Protein AF-A3ZRW5-F1 (afdb_monomer)

Sequence (121 aa):
MTNTRPIRSYLRDGLIIILLGLLIAYLGSFLYLSRVGMQKAEEFDMDSYYFTEPAWTQERQQMGETLCMLYWPLIEIDARYVSGMRPGIVHPVRLINDTQFTPPGNYPRLERSAFPSNSRD

Secondary structure (DSSP, 8-state):
------HHHHHHHHHHHHHHHHHHHHHHHHHHHHHHHHHHHHHTT-SSB-SS---S-HHHHHHHHHHHHHTHHHHHHHHHHT----BPP---------TT---SS-------PPP------

Solvent-accessible surface area (backbone atoms only — not comparable to full-atom values): 7627 Å² total; per-residue (Å²): 135,86,84,76,73,58,72,69,53,57,54,51,54,51,49,51,52,52,53,50,51,51,50,52,50,55,53,49,51,51,56,52,35,49,52,58,16,42,54,51,13,61,75,69,76,44,91,40,24,39,73,47,80,91,53,92,46,70,68,54,34,54,49,39,53,48,50,51,63,75,40,40,73,59,48,56,49,36,28,74,75,71,72,66,48,52,73,55,82,70,71,78,78,74,78,76,76,65,90,80,72,88,72,91,84,74,78,87,74,85,74,77,78,77,76,83,78,84,80,80,129

pLDDT: mean 77.11, std 19.48, range [42.12, 98.0]

Foldseek 3Di:
DPPDDPPVVVVVVVVVVVVVVVVCVLVVLCVVLLVVQVVVCVVVVHQAGFSDPLDQDPVVLVVRVVVCVSCVVVQVVCCVPNDVHHHDRSDNPPPPPPVPDDDPDDDDDPDDDDDPDPDDD

Organism: NCBI:txid314230

Structure (mmCIF, N/CA/C/O backbone):
data_AF-A3ZRW5-F1
#
_entry.id   AF-A3ZRW5-F1
#
loop_
_atom_site.group_PDB
_atom_site.id
_atom_site.type_symbol
_atom_site.label_atom_id
_atom_site.label_alt_id
_atom_site.label_comp_id
_atom_site.label_asym_id
_atom_site.label_entity_id
_atom_site.label_seq_id
_atom_site.pdbx_PDB_ins_code
_atom_site.Cartn_x
_atom_site.Cartn_y
_atom_site.Cartn_z
_atom_site.occupancy
_atom_site.B_iso_or_equiv
_atom_site.auth_seq_id
_atom_site.auth_comp_id
_atom_site.auth_asym_id
_atom_site.auth_atom_id
_atom_site.pdbx_PDB_model_num
ATOM 1 N N . MET A 1 1 ? -30.864 8.005 39.306 1.00 49.91 1 MET A N 1
ATOM 2 C CA . MET A 1 1 ? -30.303 6.690 38.924 1.00 49.91 1 MET A CA 1
ATOM 3 C C . MET A 1 1 ? -29.021 6.928 38.141 1.00 49.91 1 MET A C 1
ATOM 5 O O . MET A 1 1 ? -29.085 7.301 36.978 1.00 49.91 1 MET A O 1
ATOM 9 N N . THR A 1 2 ? -27.862 6.822 38.789 1.00 62.91 2 THR A N 1
ATOM 10 C CA . THR A 1 2 ? -26.551 6.979 38.144 1.00 62.91 2 THR A CA 1
ATOM 11 C C . THR A 1 2 ? -26.179 5.665 37.467 1.00 62.91 2 THR A C 1
ATOM 13 O O . THR A 1 2 ? -25.823 4.690 38.118 1.00 62.91 2 THR A O 1
ATOM 16 N N . ASN A 1 3 ? -26.334 5.625 36.146 1.00 63.72 3 ASN A N 1
ATOM 17 C CA . ASN A 1 3 ? -26.039 4.458 35.322 1.00 63.72 3 ASN A CA 1
ATOM 18 C C . ASN A 1 3 ? -24.527 4.425 35.037 1.00 63.72 3 ASN A C 1
ATOM 20 O O . ASN A 1 3 ? -24.062 4.846 33.979 1.00 63.72 3 ASN A O 1
ATOM 24 N N . THR A 1 4 ? -23.736 4.033 36.034 1.00 71.38 4 THR A N 1
ATOM 25 C CA . THR A 1 4 ? -22.286 3.879 35.896 1.00 71.38 4 THR A CA 1
ATOM 26 C C . THR A 1 4 ? -21.999 2.601 35.118 1.00 71.38 4 THR A C 1
ATOM 28 O O . THR A 1 4 ? -22.098 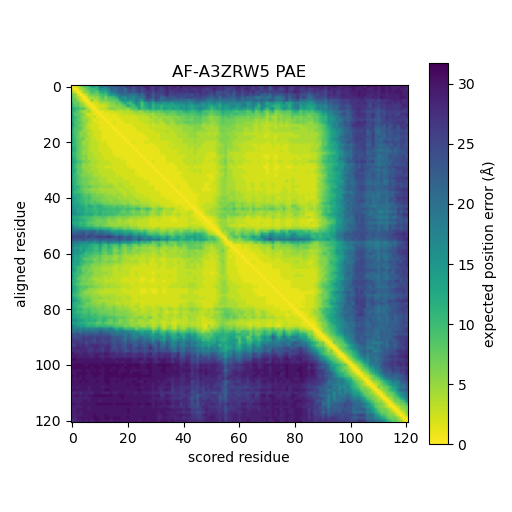1.490 35.640 1.00 71.38 4 THR A O 1
ATOM 31 N N . ARG A 1 5 ? -21.651 2.746 33.833 1.00 72.06 5 ARG A N 1
ATOM 32 C CA . ARG A 1 5 ? -21.157 1.614 33.043 1.00 72.06 5 ARG A CA 1
ATOM 33 C C . ARG A 1 5 ? -19.889 1.054 33.703 1.00 72.06 5 ARG A C 1
ATOM 35 O O . ARG A 1 5 ? -19.068 1.828 34.200 1.00 72.06 5 ARG A O 1
ATOM 42 N N . PRO A 1 6 ? -19.694 -0.273 33.707 1.00 78.69 6 PRO A N 1
ATOM 43 C CA . PRO A 1 6 ? -18.493 -0.867 34.277 1.00 78.69 6 PRO A CA 1
ATOM 44 C C . PRO A 1 6 ? -17.252 -0.394 33.506 1.00 78.69 6 PRO A C 1
ATOM 46 O O . PRO A 1 6 ? -17.281 -0.315 32.279 1.00 78.69 6 PRO A O 1
ATOM 49 N N . ILE A 1 7 ? -16.141 -0.143 34.209 1.00 79.38 7 ILE A N 1
ATOM 50 C CA . ILE A 1 7 ? -14.852 0.318 33.641 1.00 79.38 7 ILE A CA 1
ATOM 51 C C . ILE A 1 7 ? -14.399 -0.549 32.449 1.00 79.38 7 ILE A C 1
ATOM 53 O O . ILE A 1 7 ? -13.883 -0.041 31.456 1.00 79.38 7 ILE A O 1
ATOM 57 N N . ARG A 1 8 ? -14.683 -1.858 32.496 1.00 80.62 8 ARG A N 1
ATOM 58 C CA . ARG A 1 8 ? -14.423 -2.810 31.401 1.00 80.62 8 ARG A CA 1
ATOM 59 C C . ARG A 1 8 ? -15.123 -2.448 30.081 1.00 80.62 8 ARG A C 1
ATOM 61 O O . ARG A 1 8 ? -14.575 -2.738 29.024 1.00 80.62 8 ARG A O 1
ATOM 68 N N . SER A 1 9 ? -16.296 -1.810 30.126 1.00 83.25 9 SER A N 1
ATOM 69 C CA . SER A 1 9 ? -17.006 -1.339 28.927 1.00 83.25 9 SER A CA 1
ATOM 70 C C . SER A 1 9 ? -16.233 -0.222 28.240 1.00 83.25 9 SER A C 1
ATOM 72 O O . SER A 1 9 ? -16.051 -0.280 27.033 1.00 83.25 9 SER A O 1
ATOM 74 N N . TYR A 1 10 ? -15.725 0.752 28.998 1.00 86.94 10 TYR A N 1
ATOM 75 C CA . TYR A 1 10 ? -14.964 1.868 28.432 1.00 86.94 10 TYR A CA 1
ATOM 76 C C . TYR A 1 10 ? -13.650 1.405 27.798 1.00 86.94 10 TYR A C 1
ATOM 78 O O . TYR A 1 10 ? -13.286 1.892 26.733 1.00 86.94 10 TYR A O 1
ATOM 86 N N . LEU A 1 11 ? -12.972 0.422 28.403 1.00 91.31 11 LEU A N 1
ATOM 87 C CA . LEU A 1 11 ? -11.768 -0.181 27.819 1.00 91.31 11 LEU A CA 1
ATOM 88 C C . LEU A 1 11 ? -12.069 -0.912 26.507 1.00 91.31 11 LEU A C 1
ATOM 90 O O . LEU A 1 11 ? -11.338 -0.748 25.534 1.00 91.31 11 LEU A O 1
ATOM 94 N N . ARG A 1 12 ? -13.157 -1.691 26.463 1.00 93.88 12 ARG A N 1
ATOM 95 C CA . ARG A 1 12 ? -13.596 -2.374 25.241 1.00 93.88 12 ARG A CA 1
ATOM 96 C C . ARG A 1 12 ? -13.947 -1.370 24.147 1.00 93.88 12 ARG A C 1
ATOM 98 O O . ARG A 1 12 ? -13.484 -1.517 23.023 1.00 93.88 12 ARG A O 1
ATOM 105 N N . ASP A 1 13 ? -14.749 -0.364 24.477 1.00 94.31 13 ASP A N 1
ATOM 106 C CA . ASP A 1 13 ? -15.215 0.632 23.514 1.00 94.31 13 ASP A CA 1
ATOM 107 C C . ASP A 1 13 ? -14.025 1.468 22.992 1.00 94.31 13 ASP A C 1
ATOM 109 O O . ASP A 1 13 ? -13.910 1.697 21.790 1.00 94.31 13 ASP A O 1
ATOM 113 N N . GLY A 1 14 ? -13.069 1.821 23.861 1.00 95.69 14 GLY A N 1
ATOM 114 C CA . GLY A 1 14 ? -11.814 2.467 23.466 1.00 95.69 14 GLY A CA 1
ATOM 115 C C . GLY A 1 14 ? -10.955 1.602 22.538 1.00 95.69 14 GLY A C 1
ATOM 116 O O . GLY A 1 14 ? -10.472 2.087 21.518 1.00 95.69 14 GLY A O 1
ATOM 117 N N . LEU A 1 15 ? -10.814 0.307 22.837 1.00 96.50 15 LEU A N 1
ATOM 118 C CA . LEU A 1 15 ? -10.083 -0.634 21.985 1.00 96.50 15 LEU A CA 1
ATOM 119 C C . LEU A 1 15 ? -10.740 -0.786 20.605 1.00 96.50 15 LEU A C 1
ATOM 121 O O . LEU A 1 15 ? -10.037 -0.798 19.600 1.00 96.50 15 LEU A O 1
ATOM 125 N N . ILE A 1 16 ? -12.074 -0.839 20.541 1.00 97.12 16 ILE A N 1
ATOM 126 C CA . ILE A 1 16 ? -12.816 -0.873 19.271 1.00 97.12 16 ILE A CA 1
ATOM 127 C C . ILE A 1 16 ? -12.515 0.375 18.437 1.00 97.12 16 ILE A C 1
ATOM 129 O O . ILE A 1 16 ? -12.243 0.252 17.247 1.00 97.12 16 ILE A O 1
ATOM 133 N N . ILE A 1 17 ? -12.524 1.563 19.049 1.00 97.50 17 ILE A N 1
ATOM 134 C CA . ILE A 1 17 ? -12.232 2.820 18.345 1.00 97.50 17 ILE A CA 1
ATOM 135 C C . ILE A 1 17 ? -10.798 2.823 17.804 1.00 97.50 17 ILE A C 1
ATOM 137 O O . ILE A 1 17 ? -10.584 3.197 16.653 1.00 97.50 17 ILE A O 1
ATOM 141 N N . ILE A 1 18 ? -9.824 2.374 18.600 1.00 97.81 18 ILE A N 1
ATOM 142 C CA . ILE A 1 18 ? -8.422 2.289 18.169 1.00 97.81 18 ILE A CA 1
ATOM 143 C C . ILE A 1 18 ? -8.281 1.320 16.992 1.00 97.81 18 ILE A C 1
ATOM 145 O O . ILE A 1 18 ? -7.682 1.673 15.979 1.00 97.81 18 ILE A O 1
ATOM 149 N N . LEU A 1 19 ? -8.862 0.122 17.094 1.00 97.88 19 LEU A N 1
ATOM 150 C CA . LEU A 1 19 ? -8.824 -0.868 16.017 1.00 97.88 19 LEU A CA 1
ATOM 151 C C . LEU A 1 19 ? -9.503 -0.354 14.746 1.00 97.88 19 LEU A C 1
ATOM 153 O O . LEU A 1 19 ? -8.976 -0.548 13.654 1.00 97.88 19 LEU A O 1
ATOM 157 N N . LEU A 1 20 ? -10.635 0.340 14.881 1.00 97.75 20 LEU A N 1
ATOM 158 C CA . LEU A 1 20 ? -11.331 0.950 13.753 1.00 97.75 20 LEU A CA 1
ATOM 159 C C . LEU A 1 20 ? -10.477 2.042 13.095 1.00 97.75 20 LEU A C 1
ATOM 161 O O . LEU A 1 20 ? -10.377 2.083 11.872 1.00 97.75 20 LEU A O 1
ATOM 165 N N . GLY A 1 21 ? -9.821 2.888 13.892 1.00 98.00 21 GLY A N 1
ATOM 166 C CA . GLY A 1 21 ? -8.901 3.910 13.393 1.00 98.00 21 GLY A CA 1
ATOM 167 C C . GLY A 1 21 ? -7.723 3.308 12.625 1.00 98.00 21 GLY A C 1
ATOM 168 O O . GLY A 1 21 ? -7.413 3.760 11.525 1.00 98.00 21 GLY A O 1
ATOM 169 N N . LEU A 1 22 ? -7.114 2.244 13.159 1.00 97.62 22 LEU A N 1
ATOM 170 C CA . LEU A 1 22 ? -6.034 1.516 12.486 1.00 97.62 22 LEU A CA 1
ATOM 171 C C . LEU A 1 22 ? -6.506 0.856 11.187 1.00 97.62 22 LEU A C 1
ATOM 173 O O . LEU A 1 22 ? -5.794 0.910 10.188 1.00 97.62 22 LEU A O 1
ATOM 177 N N . LEU A 1 23 ? -7.711 0.280 11.174 1.00 96.81 23 LEU A N 1
ATOM 178 C CA . LEU A 1 23 ? -8.292 -0.321 9.974 1.00 96.81 23 LEU A CA 1
ATOM 179 C C . LEU A 1 23 ? -8.529 0.724 8.876 1.00 96.81 23 LEU A C 1
ATOM 181 O O . LEU A 1 23 ? -8.180 0.489 7.721 1.00 96.81 23 LEU A O 1
ATOM 185 N N . ILE A 1 24 ? -9.088 1.884 9.233 1.00 97.75 24 ILE A N 1
ATOM 186 C CA . ILE A 1 24 ? -9.298 2.993 8.293 1.00 97.75 24 ILE A CA 1
ATOM 187 C C . ILE A 1 24 ? -7.958 3.485 7.750 1.00 97.75 24 ILE A C 1
ATOM 189 O O . ILE A 1 24 ? -7.829 3.676 6.543 1.00 97.75 24 ILE A O 1
ATOM 193 N N . ALA A 1 25 ? -6.957 3.658 8.616 1.00 97.06 25 ALA A N 1
ATOM 194 C CA . ALA A 1 25 ? -5.624 4.074 8.199 1.00 97.06 25 ALA A CA 1
ATOM 195 C C . ALA A 1 25 ? -4.995 3.063 7.229 1.00 97.06 25 ALA A C 1
ATOM 197 O O . ALA A 1 25 ? -4.504 3.471 6.184 1.00 97.06 25 ALA A O 1
ATOM 198 N N . TYR A 1 26 ? -5.077 1.765 7.535 1.00 96.44 26 TYR A N 1
ATOM 199 C CA . TYR A 1 26 ? -4.560 0.673 6.704 1.00 96.44 26 TYR A CA 1
ATOM 200 C C . TYR A 1 26 ? -5.225 0.603 5.319 1.00 96.44 26 TYR A C 1
ATOM 202 O O . TYR A 1 26 ? -4.544 0.465 4.303 1.00 96.44 26 TYR A O 1
ATOM 210 N N . LEU A 1 27 ? -6.554 0.731 5.258 1.00 97.25 27 LEU A N 1
ATOM 211 C CA . LEU A 1 27 ? -7.294 0.766 3.992 1.00 97.25 27 LEU A CA 1
ATOM 212 C C . LEU A 1 27 ? -6.994 2.045 3.202 1.00 97.25 27 LEU A C 1
ATOM 214 O O . LEU A 1 27 ? -6.759 1.997 1.995 1.00 97.25 27 LEU A O 1
ATOM 218 N N . GLY A 1 28 ? -6.992 3.191 3.882 1.00 96.75 28 GLY A N 1
ATOM 219 C CA . GLY A 1 28 ? -6.755 4.494 3.272 1.00 96.75 28 GLY A CA 1
ATOM 220 C C . GLY A 1 28 ? -5.353 4.612 2.681 1.00 96.75 28 GLY A C 1
A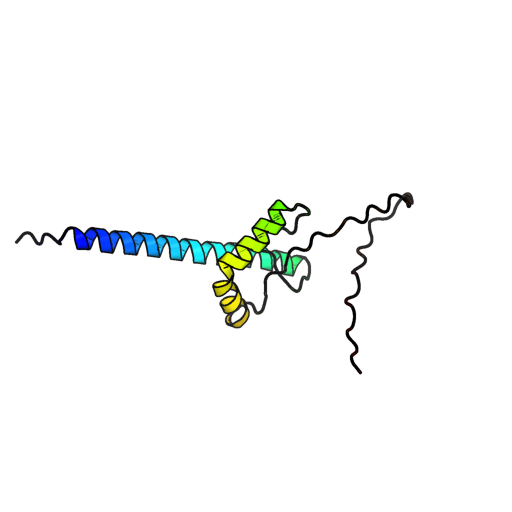TOM 221 O O . GLY A 1 28 ? -5.205 5.090 1.557 1.00 96.75 28 GLY A O 1
ATOM 222 N N . SER A 1 29 ? -4.332 4.124 3.390 1.00 96.44 29 SER A N 1
ATOM 223 C CA . SER A 1 29 ? -2.962 4.103 2.882 1.00 96.44 29 SER A CA 1
ATOM 224 C C . SER A 1 29 ? -2.840 3.200 1.658 1.00 96.44 29 SER A C 1
ATOM 226 O O . SER A 1 29 ? -2.283 3.626 0.650 1.00 96.44 29 SER A O 1
ATOM 228 N N . PHE A 1 30 ? -3.423 1.999 1.678 1.00 95.88 30 PHE A N 1
ATOM 229 C CA . PHE A 1 30 ? -3.437 1.129 0.501 1.00 95.88 30 PHE A CA 1
ATOM 230 C C . PHE A 1 30 ? -4.073 1.806 -0.721 1.00 95.88 30 PHE A C 1
ATOM 232 O O . PHE A 1 30 ? -3.469 1.831 -1.796 1.00 95.88 30 PHE A O 1
ATOM 239 N N . LEU A 1 31 ? -5.270 2.382 -0.564 1.00 95.25 31 LEU A N 1
ATOM 240 C CA . LEU A 1 31 ? -5.989 3.043 -1.657 1.00 95.25 31 LEU A CA 1
ATOM 241 C C . LEU A 1 31 ? -5.207 4.232 -2.216 1.00 95.25 31 LEU A C 1
ATOM 243 O O . LEU A 1 31 ? -5.141 4.412 -3.429 1.00 95.25 31 LEU A O 1
ATOM 247 N N . TYR A 1 32 ? -4.595 5.029 -1.340 1.00 95.50 32 TYR A N 1
ATOM 248 C CA . TYR A 1 32 ? -3.787 6.167 -1.756 1.00 95.50 32 TYR A CA 1
ATOM 249 C C . TYR A 1 32 ? -2.562 5.723 -2.564 1.00 95.50 32 TYR A C 1
ATOM 251 O O . TYR A 1 32 ? -2.378 6.178 -3.693 1.00 95.50 32 TYR A O 1
ATOM 259 N N . LEU A 1 33 ? -1.744 4.807 -2.026 1.00 93.69 33 LEU A N 1
ATOM 260 C CA . LEU A 1 33 ? -0.518 4.393 -2.712 1.00 93.69 33 LEU A CA 1
ATOM 261 C C . LEU A 1 33 ? -0.804 3.606 -4.004 1.00 93.69 33 LEU A C 1
ATOM 263 O O . LEU A 1 33 ? -0.106 3.809 -4.994 1.00 93.69 33 LEU A O 1
ATOM 267 N N . SER A 1 34 ? -1.817 2.731 -4.022 1.00 92.88 34 SER A N 1
ATOM 268 C CA . SER A 1 34 ? -2.186 1.972 -5.230 1.00 92.88 34 SER A CA 1
ATOM 269 C C . SER A 1 34 ? -2.641 2.893 -6.361 1.00 92.88 34 SER A C 1
ATOM 271 O O . SER A 1 34 ? -2.126 2.783 -7.469 1.00 92.88 34 SER A O 1
ATOM 273 N N . ARG A 1 35 ? -3.521 3.864 -6.078 1.00 93.12 35 ARG A N 1
ATOM 274 C CA . ARG A 1 35 ? -3.987 4.858 -7.062 1.00 93.12 35 ARG A CA 1
ATOM 275 C C . ARG A 1 35 ? -2.837 5.667 -7.653 1.00 93.12 35 ARG A C 1
ATOM 277 O O . ARG A 1 35 ? -2.764 5.803 -8.869 1.00 93.12 35 ARG A O 1
ATOM 284 N N . VAL A 1 36 ? -1.937 6.174 -6.809 1.00 92.44 36 VAL A N 1
ATOM 285 C CA . VAL A 1 36 ? -0.763 6.936 -7.267 1.00 92.44 36 VAL A CA 1
ATOM 286 C C . VAL A 1 36 ? 0.143 6.065 -8.139 1.00 92.44 36 VAL A C 1
ATOM 288 O O . VAL A 1 36 ? 0.606 6.511 -9.187 1.00 92.44 36 VAL A O 1
ATOM 291 N N . GLY A 1 37 ? 0.374 4.813 -7.738 1.00 89.62 37 GLY A N 1
ATOM 292 C CA . GLY A 1 37 ? 1.154 3.863 -8.526 1.00 89.62 37 GLY A CA 1
ATOM 293 C C . GLY A 1 37 ? 0.522 3.568 -9.887 1.00 89.62 37 GLY A C 1
ATOM 294 O O . GLY A 1 37 ? 1.229 3.547 -10.890 1.00 89.62 37 GLY A O 1
ATOM 295 N N . MET A 1 38 ? -0.794 3.347 -9.931 1.00 91.12 38 MET A N 1
ATOM 296 C CA . MET A 1 38 ? -1.533 3.043 -11.162 1.00 91.12 38 MET A CA 1
ATOM 297 C C . MET A 1 38 ? -1.556 4.225 -12.128 1.00 91.12 38 MET A C 1
ATOM 299 O O . MET A 1 38 ? -1.361 4.025 -13.317 1.00 91.12 38 MET A O 1
ATOM 303 N N . GLN A 1 39 ? -1.713 5.453 -11.626 1.00 91.50 39 GLN A N 1
ATOM 304 C CA . GLN A 1 39 ? -1.625 6.657 -12.461 1.00 91.50 39 GLN A CA 1
ATOM 305 C C . GLN A 1 39 ? -0.260 6.772 -13.143 1.00 91.50 39 GLN A C 1
ATOM 307 O O . GLN A 1 39 ? -0.186 7.071 -14.329 1.00 91.50 39 GLN A O 1
ATOM 312 N N . LYS A 1 40 ? 0.823 6.476 -12.413 1.00 87.56 40 LYS A N 1
ATOM 313 C CA . LYS A 1 40 ? 2.162 6.414 -13.011 1.00 87.56 40 LYS A CA 1
ATOM 314 C C . LYS A 1 40 ? 2.287 5.259 -14.005 1.00 87.56 40 LYS A C 1
ATOM 316 O O . LYS A 1 40 ? 2.927 5.417 -15.034 1.00 87.56 40 LYS A O 1
ATOM 321 N N . ALA A 1 41 ? 1.702 4.098 -13.713 1.00 87.88 41 ALA A N 1
ATOM 322 C CA . ALA A 1 41 ? 1.706 2.975 -14.648 1.00 87.88 41 ALA A CA 1
ATOM 323 C C . ALA A 1 41 ? 1.024 3.336 -15.971 1.00 87.88 41 ALA A C 1
ATOM 325 O O . ALA A 1 41 ? 1.582 3.058 -17.024 1.00 87.88 41 ALA A O 1
ATOM 326 N N . GLU A 1 42 ? -0.110 4.029 -15.912 1.00 88.56 42 GLU A N 1
ATOM 327 C CA . GLU A 1 42 ? -0.826 4.524 -17.088 1.00 88.56 42 GLU A CA 1
ATOM 328 C C . GLU A 1 42 ? -0.017 5.583 -17.857 1.00 88.56 42 GLU A C 1
ATOM 330 O O . GLU A 1 42 ? 0.083 5.508 -19.078 1.00 88.56 42 GLU A O 1
ATOM 335 N N . GLU A 1 43 ? 0.632 6.524 -17.159 1.00 87.00 43 GLU A N 1
ATOM 336 C CA . GLU A 1 43 ? 1.487 7.553 -17.778 1.00 87.00 43 GLU A CA 1
ATOM 337 C C . GLU A 1 43 ? 2.661 6.956 -18.574 1.00 87.00 43 GLU A C 1
ATOM 339 O O . GLU A 1 43 ? 3.045 7.488 -19.616 1.00 87.00 43 GLU A O 1
ATOM 344 N N . PHE A 1 44 ? 3.222 5.843 -18.095 1.00 82.62 44 PHE A N 1
ATOM 345 C CA . PHE A 1 44 ? 4.368 5.166 -18.707 1.00 82.62 44 PHE A CA 1
ATOM 346 C C . PHE A 1 44 ? 4.001 3.884 -19.481 1.00 82.62 44 PHE A C 1
ATOM 348 O O . PHE A 1 44 ? 4.909 3.129 -19.828 1.00 82.62 44 PHE A O 1
ATOM 355 N N . ASP A 1 45 ? 2.711 3.638 -19.750 1.00 84.38 45 ASP A N 1
ATOM 356 C CA . ASP A 1 4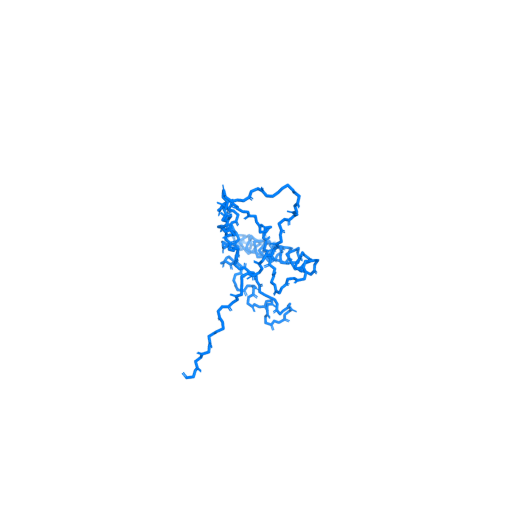5 ? 2.194 2.454 -20.465 1.00 84.38 45 ASP A CA 1
ATOM 357 C C . ASP A 1 45 ? 2.731 1.114 -19.903 1.00 84.38 45 ASP A C 1
ATOM 359 O O . ASP A 1 45 ? 3.268 0.258 -20.610 1.00 84.38 45 ASP A O 1
ATOM 363 N N . MET A 1 46 ? 2.664 0.962 -18.575 1.00 82.56 46 MET A N 1
ATOM 364 C CA . MET A 1 46 ? 3.135 -0.216 -17.840 1.00 82.56 46 MET A CA 1
ATOM 365 C C . MET A 1 46 ? 1.978 -1.144 -17.444 1.00 82.56 46 MET A C 1
ATOM 367 O O . MET A 1 46 ? 0.999 -0.705 -16.849 1.00 82.56 46 MET A O 1
ATOM 371 N N . ASP A 1 47 ? 2.163 -2.456 -17.623 1.00 84.75 47 ASP A N 1
ATOM 372 C CA . ASP A 1 47 ? 1.187 -3.499 -17.237 1.00 84.75 47 ASP A CA 1
ATOM 373 C C . ASP A 1 47 ? 1.050 -3.709 -15.710 1.00 84.75 47 ASP A C 1
ATOM 375 O O . ASP A 1 47 ? 0.246 -4.516 -15.237 1.00 84.75 47 ASP A O 1
ATOM 379 N N . SER A 1 48 ? 1.876 -3.029 -14.912 1.00 87.19 48 SER A N 1
ATOM 380 C CA . SER A 1 48 ? 1.925 -3.177 -13.456 1.00 87.19 48 SER A CA 1
ATOM 381 C C . SER A 1 48 ? 2.256 -1.853 -12.782 1.00 87.19 48 SER A C 1
ATOM 383 O O . SER A 1 48 ? 3.048 -1.069 -13.308 1.00 87.19 48 SER A O 1
ATOM 385 N N . TYR A 1 49 ? 1.721 -1.643 -11.580 1.00 89.69 49 TYR A N 1
ATOM 386 C CA . TYR A 1 49 ? 2.026 -0.466 -10.771 1.00 89.69 49 TYR A CA 1
ATOM 387 C C . TYR A 1 49 ? 3.069 -0.757 -9.688 1.00 89.69 49 TYR A C 1
ATOM 389 O O . TYR A 1 49 ? 3.322 -1.905 -9.335 1.00 89.69 49 TYR A O 1
ATOM 397 N N . TYR A 1 50 ? 3.655 0.288 -9.110 1.00 89.56 50 TYR A N 1
ATOM 398 C CA . TYR A 1 50 ? 4.551 0.167 -7.960 1.00 89.56 50 TYR A CA 1
ATOM 399 C C . TYR A 1 50 ? 4.061 1.079 -6.834 1.00 89.56 50 TYR A C 1
ATOM 401 O O . TYR A 1 50 ? 3.692 2.225 -7.084 1.00 89.56 50 TYR A O 1
ATOM 409 N N . PHE A 1 51 ? 4.052 0.587 -5.590 1.00 88.19 51 PHE A N 1
ATOM 410 C CA . PHE A 1 51 ? 3.666 1.403 -4.425 1.00 88.19 51 PHE A CA 1
ATOM 411 C C . PHE A 1 51 ? 4.653 2.538 -4.153 1.00 88.19 51 PHE A C 1
ATOM 413 O O . PHE A 1 51 ? 4.288 3.598 -3.652 1.00 88.19 51 PHE A O 1
ATOM 420 N N . THR A 1 52 ? 5.917 2.303 -4.470 1.00 83.06 52 THR A N 1
ATOM 421 C CA . THR A 1 52 ? 7.002 3.268 -4.347 1.00 83.06 52 THR A CA 1
ATOM 422 C C . THR A 1 52 ? 7.606 3.462 -5.720 1.00 83.06 52 THR A C 1
ATOM 424 O O . THR A 1 52 ? 7.600 2.537 -6.528 1.00 83.06 52 THR A O 1
ATOM 427 N N . GLU A 1 53 ? 8.169 4.638 -5.985 1.00 70.81 53 GLU A N 1
ATOM 428 C CA . GLU A 1 53 ? 8.919 4.841 -7.224 1.00 70.81 53 GLU A CA 1
ATOM 429 C C . GLU A 1 53 ? 9.964 3.733 -7.402 1.00 70.81 53 GLU A C 1
ATOM 431 O O . GLU A 1 53 ? 10.724 3.485 -6.454 1.00 70.81 53 GLU A O 1
ATOM 436 N N . PRO A 1 54 ? 10.016 3.087 -8.582 1.00 64.12 54 PRO A N 1
ATOM 437 C CA . PRO A 1 54 ? 11.043 2.111 -8.899 1.00 64.12 54 PRO A CA 1
ATOM 438 C C . PRO A 1 54 ? 12.376 2.858 -8.984 1.00 64.12 54 PRO A C 1
AT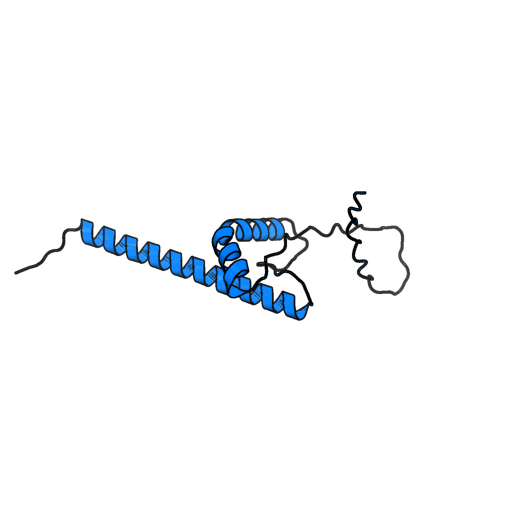OM 440 O O . PRO A 1 54 ? 12.747 3.404 -10.019 1.00 64.12 54 PRO A O 1
ATOM 443 N N . ALA A 1 55 ? 13.065 2.970 -7.852 1.00 61.12 55 ALA A N 1
ATOM 444 C CA . ALA A 1 55 ? 14.386 3.567 -7.784 1.00 61.12 55 ALA A CA 1
ATOM 445 C C . ALA A 1 55 ? 15.434 2.488 -7.541 1.00 61.12 55 ALA A C 1
ATOM 447 O O . ALA A 1 55 ? 15.168 1.421 -6.998 1.00 61.12 55 ALA A O 1
ATOM 448 N N . TRP A 1 56 ? 16.656 2.827 -7.921 1.00 58.16 56 TRP A N 1
ATOM 449 C CA . TRP A 1 56 ? 17.792 1.936 -8.101 1.00 58.16 56 TRP A CA 1
ATOM 450 C C . TRP A 1 56 ? 18.438 1.522 -6.766 1.00 58.16 56 TRP A C 1
ATOM 452 O O . TRP A 1 56 ? 19.514 0.930 -6.758 1.00 58.16 56 TRP A O 1
ATOM 462 N N . THR A 1 57 ? 17.824 1.870 -5.629 1.00 72.81 57 THR A N 1
ATOM 463 C CA . THR A 1 57 ? 18.379 1.639 -4.293 1.00 72.81 57 THR A CA 1
ATOM 464 C C . THR A 1 57 ? 17.749 0.417 -3.632 1.00 72.81 57 THR A C 1
ATOM 466 O O . THR A 1 57 ? 16.535 0.213 -3.665 1.00 72.81 57 THR A O 1
ATOM 469 N N . GLN A 1 58 ? 18.589 -0.380 -2.969 1.00 75.12 58 GLN A N 1
ATOM 470 C CA . GLN A 1 58 ? 18.176 -1.600 -2.272 1.00 75.12 58 GLN A CA 1
ATOM 471 C C . GLN A 1 58 ? 17.118 -1.332 -1.187 1.00 75.12 58 GLN A C 1
ATOM 473 O O . GLN A 1 58 ? 16.188 -2.117 -1.022 1.00 75.12 58 GLN A O 1
ATOM 478 N N . GLU A 1 59 ? 17.211 -0.198 -0.490 1.00 78.88 59 GLU A N 1
ATOM 479 C CA . GLU A 1 59 ? 16.245 0.196 0.544 1.00 78.88 59 GLU A CA 1
ATOM 480 C C . GLU A 1 59 ? 14.833 0.400 -0.019 1.00 78.88 59 GLU A C 1
ATOM 482 O O . GLU A 1 59 ? 13.852 -0.040 0.582 1.00 78.88 59 GLU A O 1
ATOM 487 N N . ARG A 1 60 ? 14.702 1.029 -1.197 1.00 76.12 60 ARG A N 1
ATOM 488 C CA . ARG A 1 60 ? 13.384 1.237 -1.813 1.00 76.12 60 ARG A CA 1
ATOM 489 C C . ARG A 1 60 ? 12.790 -0.062 -2.339 1.00 76.12 60 ARG A C 1
ATOM 491 O O . ARG A 1 60 ? 11.580 -0.239 -2.237 1.00 76.12 60 ARG A O 1
ATOM 498 N N . GLN A 1 61 ? 13.621 -0.978 -2.834 1.00 79.25 61 GLN A N 1
ATOM 499 C CA . GLN A 1 61 ? 13.171 -2.320 -3.197 1.00 79.25 61 GLN A CA 1
ATOM 500 C C . GLN A 1 61 ? 12.608 -3.059 -1.977 1.00 79.25 61 GLN A C 1
ATOM 502 O O . GLN A 1 61 ? 11.473 -3.529 -2.022 1.00 79.25 61 GLN A O 1
ATOM 507 N N . GLN A 1 62 ? 13.358 -3.104 -0.872 1.00 83.44 62 GLN A N 1
ATOM 508 C CA . GLN A 1 62 ? 12.912 -3.756 0.364 1.00 83.44 62 GLN A CA 1
ATOM 509 C C . GLN A 1 62 ? 11.621 -3.136 0.900 1.00 83.44 62 GLN A C 1
ATOM 511 O O . GLN A 1 62 ? 10.719 -3.852 1.338 1.00 83.44 62 GLN A O 1
ATOM 516 N N . MET A 1 63 ? 11.499 -1.808 0.832 1.00 86.62 63 MET A N 1
ATOM 517 C CA . MET A 1 63 ? 10.268 -1.114 1.197 1.00 86.62 63 MET A CA 1
ATOM 518 C C . MET A 1 63 ? 9.103 -1.523 0.288 1.00 86.62 63 MET A C 1
ATOM 520 O O . MET A 1 63 ? 8.036 -1.856 0.796 1.00 86.62 63 MET A O 1
ATOM 524 N N . GLY A 1 64 ? 9.300 -1.559 -1.032 1.00 87.19 64 GLY A N 1
ATOM 525 C CA . GLY A 1 64 ? 8.286 -2.009 -1.987 1.00 87.19 64 GLY A CA 1
ATOM 526 C C . GLY A 1 64 ? 7.823 -3.444 -1.721 1.00 87.19 64 GLY A C 1
ATOM 527 O O . GLY A 1 64 ? 6.625 -3.694 -1.619 1.00 87.19 64 GLY A O 1
ATOM 528 N N . GLU A 1 65 ? 8.761 -4.369 -1.517 1.00 87.12 65 GLU A N 1
ATOM 529 C CA . GLU A 1 65 ? 8.469 -5.764 -1.161 1.00 87.12 65 GLU A CA 1
ATOM 530 C C . GLU A 1 65 ? 7.703 -5.866 0.166 1.00 87.12 65 GLU A C 1
ATOM 532 O O . GLU A 1 65 ? 6.708 -6.588 0.260 1.00 87.12 65 GLU A O 1
ATOM 537 N N . THR A 1 66 ? 8.107 -5.086 1.172 1.00 90.12 66 THR A N 1
ATOM 538 C CA . THR A 1 66 ? 7.430 -5.034 2.475 1.00 90.12 66 THR A CA 1
ATOM 539 C C . THR A 1 66 ? 5.993 -4.541 2.334 1.00 90.12 66 THR A C 1
ATOM 541 O O . THR A 1 66 ? 5.087 -5.118 2.932 1.00 90.12 66 THR A O 1
ATOM 544 N N . LEU A 1 67 ? 5.751 -3.508 1.522 1.00 91.94 67 LEU A N 1
ATOM 545 C CA . LEU A 1 67 ? 4.402 -3.000 1.261 1.00 91.94 67 LEU A CA 1
ATOM 546 C C . LEU A 1 67 ? 3.554 -4.025 0.501 1.00 91.94 67 LEU A C 1
ATOM 548 O O . LEU A 1 67 ? 2.384 -4.204 0.834 1.00 91.94 67 LEU A O 1
ATOM 552 N N . CYS A 1 68 ? 4.138 -4.747 -0.459 1.00 91.50 68 CYS A N 1
ATOM 553 C CA . CYS A 1 68 ? 3.458 -5.844 -1.147 1.00 91.50 68 CYS A CA 1
ATOM 554 C C . CYS A 1 68 ? 3.051 -6.966 -0.183 1.00 91.50 68 CYS A C 1
ATOM 556 O O . CYS A 1 68 ? 1.936 -7.473 -0.282 1.00 91.50 68 CYS A O 1
ATOM 558 N N . MET A 1 69 ? 3.906 -7.330 0.778 1.00 91.94 69 MET A N 1
ATOM 559 C CA . MET A 1 69 ? 3.553 -8.312 1.810 1.00 91.94 69 MET A CA 1
ATOM 560 C C . MET A 1 69 ? 2.480 -7.777 2.764 1.00 91.94 69 MET A C 1
ATOM 562 O O . MET A 1 69 ? 1.496 -8.463 3.035 1.00 91.94 69 MET A O 1
ATOM 566 N N . LEU A 1 70 ? 2.638 -6.541 3.245 1.00 94.94 70 LEU A N 1
ATOM 567 C CA . LEU A 1 70 ? 1.720 -5.904 4.190 1.00 94.94 70 LEU A CA 1
ATOM 568 C C . LEU A 1 70 ? 0.308 -5.743 3.609 1.00 94.94 70 LEU A C 1
ATOM 570 O O . LEU A 1 70 ? -0.680 -5.927 4.322 1.00 94.94 70 LEU A O 1
ATOM 574 N N . TYR A 1 71 ? 0.206 -5.408 2.322 1.00 96.00 71 TYR A N 1
ATOM 575 C CA . TYR A 1 71 ? -1.063 -5.193 1.629 1.00 96.00 71 TYR A CA 1
ATOM 576 C C . TYR A 1 71 ? -1.530 -6.380 0.790 1.00 96.00 71 TYR A C 1
ATOM 578 O O . TYR A 1 71 ? -2.560 -6.261 0.131 1.00 96.00 71 TYR A O 1
ATOM 586 N N . TRP A 1 72 ? -0.849 -7.530 0.837 1.00 94.69 72 TRP A N 1
ATOM 587 C CA . TRP A 1 72 ? -1.210 -8.734 0.078 1.00 94.69 72 TRP A CA 1
ATOM 588 C C . TRP A 1 72 ? -2.719 -9.042 0.030 1.00 94.69 72 TRP A C 1
ATOM 590 O O . TRP A 1 72 ? -3.246 -9.221 -1.071 1.00 94.69 72 TRP A O 1
ATOM 600 N N . PRO A 1 73 ? -3.460 -9.069 1.161 1.00 95.00 73 PRO A N 1
ATOM 601 C CA . PRO A 1 73 ? -4.888 -9.372 1.106 1.00 95.00 73 PRO A CA 1
ATOM 602 C C . PRO A 1 73 ? -5.688 -8.320 0.327 1.00 95.00 73 PRO A C 1
ATOM 604 O O . PRO A 1 73 ? -6.596 -8.679 -0.418 1.00 95.00 73 PRO A O 1
ATOM 607 N N . LEU A 1 74 ? -5.347 -7.035 0.461 1.00 95.94 74 LEU A N 1
ATOM 608 C CA . LEU A 1 74 ? -6.020 -5.956 -0.265 1.00 95.94 74 LEU A CA 1
ATOM 609 C C . LEU A 1 74 ? -5.652 -5.957 -1.749 1.00 95.94 74 LEU A C 1
ATOM 611 O O . LEU A 1 74 ? -6.527 -5.738 -2.579 1.00 95.94 74 LEU A O 1
ATOM 615 N N . ILE A 1 75 ? -4.398 -6.271 -2.080 1.00 94.50 75 ILE A N 1
ATOM 616 C CA . ILE A 1 75 ? -3.921 -6.428 -3.459 1.00 94.50 75 ILE A CA 1
ATOM 617 C C . ILE A 1 75 ? -4.720 -7.515 -4.179 1.00 94.50 75 ILE A C 1
ATOM 619 O O . ILE A 1 75 ? -5.194 -7.297 -5.287 1.00 94.50 75 ILE A O 1
ATOM 623 N N . GLU A 1 76 ? -4.902 -8.683 -3.559 1.00 95.06 76 GLU A N 1
ATOM 624 C CA . GLU A 1 76 ? -5.667 -9.776 -4.169 1.00 95.06 76 GLU A CA 1
ATOM 625 C C . GLU A 1 76 ? -7.146 -9.423 -4.364 1.00 95.06 76 GLU A C 1
ATOM 627 O O . GLU A 1 76 ? -7.738 -9.815 -5.368 1.00 95.06 76 GLU A O 1
ATOM 632 N N . ILE A 1 77 ? -7.749 -8.685 -3.429 1.00 94.81 77 ILE A N 1
ATOM 633 C CA . ILE A 1 77 ? -9.135 -8.219 -3.564 1.00 94.81 77 ILE A CA 1
ATOM 634 C C . ILE A 1 77 ? -9.238 -7.204 -4.707 1.00 94.81 77 ILE A C 1
ATOM 636 O O . ILE A 1 77 ? -10.080 -7.352 -5.590 1.00 94.81 77 ILE A O 1
ATOM 640 N N . ASP A 1 78 ? -8.369 -6.198 -4.718 1.00 94.38 78 ASP A N 1
ATOM 641 C CA . ASP A 1 78 ? -8.373 -5.142 -5.726 1.00 94.38 78 ASP A CA 1
ATOM 642 C C . ASP A 1 78 ? -8.115 -5.700 -7.135 1.00 94.38 78 ASP A C 1
ATOM 644 O O . ASP A 1 78 ? -8.887 -5.436 -8.057 1.00 94.38 78 ASP A O 1
ATOM 648 N N . ALA A 1 79 ? -7.121 -6.578 -7.285 1.00 92.75 7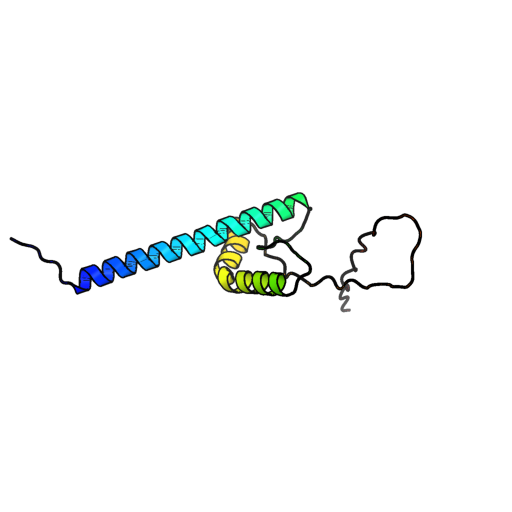9 ALA A N 1
ATOM 649 C CA . ALA A 1 79 ? -6.795 -7.211 -8.560 1.00 92.75 79 ALA A CA 1
ATOM 650 C C . ALA A 1 79 ? -7.926 -8.106 -9.092 1.00 92.75 79 ALA A C 1
ATOM 652 O O . ALA A 1 79 ? -8.084 -8.242 -10.300 1.00 92.75 79 ALA A O 1
ATOM 653 N N . ARG A 1 80 ? -8.717 -8.743 -8.218 1.00 94.31 80 ARG A N 1
ATOM 654 C CA . ARG A 1 80 ? -9.811 -9.635 -8.646 1.00 94.31 80 ARG A CA 1
ATOM 655 C C . ARG A 1 80 ? -11.114 -8.905 -8.935 1.00 94.31 80 ARG A C 1
ATOM 657 O O . ARG A 1 80 ? -11.882 -9.378 -9.767 1.00 94.31 80 ARG A O 1
ATOM 664 N N . TYR A 1 81 ? -11.386 -7.812 -8.226 1.00 94.81 81 TYR A N 1
ATOM 665 C CA . TYR A 1 81 ? -12.723 -7.214 -8.201 1.00 94.81 81 TYR A CA 1
ATOM 666 C C . TYR A 1 81 ? -12.775 -5.741 -8.614 1.00 94.81 81 TYR A C 1
ATOM 668 O O . TYR A 1 81 ? -13.875 -5.234 -8.821 1.00 94.81 81 TYR A O 1
ATOM 676 N N . VAL A 1 82 ? -11.637 -5.044 -8.711 1.00 92.12 82 VAL A N 1
ATOM 677 C CA . VAL A 1 82 ? -11.609 -3.585 -8.901 1.00 92.12 82 VAL A CA 1
ATOM 678 C C . VAL A 1 82 ? -10.711 -3.172 -10.064 1.00 92.12 82 VAL A C 1
ATOM 680 O O . VAL A 1 82 ? -11.224 -2.700 -11.074 1.00 92.12 82 VAL A O 1
ATOM 683 N N . SER A 1 83 ? -9.389 -3.311 -9.930 1.00 88.19 83 SER A N 1
ATOM 684 C CA . SER A 1 83 ? -8.428 -2.738 -10.881 1.00 88.19 83 SER A CA 1
ATOM 685 C C . SER A 1 83 ? -7.962 -3.718 -11.954 1.00 88.19 83 SER A C 1
ATOM 687 O O . SER A 1 83 ? -7.543 -3.289 -13.024 1.00 88.19 83 SER A O 1
ATOM 689 N N . GLY A 1 84 ? -7.980 -5.026 -11.676 1.00 88.44 84 GLY A N 1
ATOM 690 C CA . GLY A 1 84 ? -7.371 -6.028 -12.558 1.00 88.44 84 GLY A CA 1
ATOM 691 C C . GLY A 1 84 ? -5.836 -6.029 -12.552 1.00 88.44 84 GLY A C 1
ATOM 692 O O . GLY A 1 84 ? -5.227 -6.917 -13.146 1.00 88.44 84 GLY A O 1
ATOM 693 N N . MET A 1 85 ? -5.198 -5.070 -11.875 1.00 87.12 85 MET A N 1
ATOM 694 C CA . MET A 1 85 ? -3.750 -4.885 -11.880 1.00 87.12 85 MET A CA 1
ATOM 695 C C . MET A 1 85 ? -3.107 -5.419 -10.604 1.00 87.12 85 MET A C 1
ATOM 697 O O . MET A 1 85 ? -3.691 -5.407 -9.522 1.00 87.12 85 MET A O 1
ATOM 701 N N . ARG A 1 86 ? -1.855 -5.861 -10.728 1.00 89.88 86 ARG A N 1
ATOM 702 C CA . ARG A 1 86 ? -1.022 -6.289 -9.600 1.00 89.88 86 ARG A CA 1
ATOM 703 C C . ARG A 1 86 ? 0.217 -5.402 -9.494 1.00 89.88 86 ARG A C 1
ATOM 705 O O . ARG A 1 86 ? 0.698 -4.915 -10.521 1.00 89.88 86 ARG A O 1
ATOM 712 N N . PRO A 1 87 ? 0.757 -5.203 -8.279 1.00 88.56 87 PRO A N 1
ATOM 713 C CA . PRO A 1 87 ? 2.007 -4.491 -8.131 1.00 88.56 87 PRO A CA 1
ATOM 714 C C . PRO A 1 87 ? 3.164 -5.320 -8.700 1.00 88.56 87 PRO A C 1
ATOM 716 O O . PRO A 1 87 ? 3.243 -6.531 -8.476 1.00 88.56 87 PRO A O 1
ATOM 719 N N . GLY A 1 88 ? 4.063 -4.661 -9.425 1.00 80.62 88 GLY A N 1
ATOM 720 C CA . GLY A 1 88 ? 5.290 -5.263 -9.932 1.00 80.62 88 GLY A CA 1
ATOM 721 C C . GLY A 1 88 ? 6.315 -5.477 -8.817 1.00 80.62 88 GLY A C 1
ATOM 722 O O . GLY A 1 88 ? 6.401 -4.699 -7.863 1.00 80.62 88 GLY A O 1
ATOM 723 N N . ILE A 1 89 ? 7.130 -6.526 -8.942 1.00 68.12 89 ILE A N 1
ATOM 724 C CA . ILE A 1 89 ? 8.326 -6.687 -8.109 1.00 68.12 89 ILE A CA 1
ATOM 725 C C . ILE A 1 89 ? 9.373 -5.712 -8.647 1.00 68.12 89 ILE A C 1
ATOM 727 O O . ILE A 1 89 ? 9.704 -5.745 -9.832 1.00 68.12 89 ILE A O 1
ATOM 731 N N . VAL A 1 90 ? 9.887 -4.823 -7.794 1.00 58.03 90 VAL A N 1
ATOM 732 C CA . VAL A 1 90 ? 10.965 -3.906 -8.181 1.00 58.03 90 VAL A CA 1
ATOM 733 C C . VAL A 1 90 ? 12.225 -4.740 -8.395 1.00 58.03 90 VAL A C 1
ATOM 735 O O . VAL A 1 90 ? 12.890 -5.133 -7.440 1.00 58.03 90 VAL A O 1
ATOM 738 N N . HIS A 1 91 ? 12.554 -5.041 -9.647 1.00 48.97 91 HIS A N 1
ATOM 739 C CA . HIS A 1 91 ? 13.829 -5.662 -9.968 1.00 48.97 91 HIS A CA 1
ATOM 740 C C . HIS A 1 91 ? 14.923 -4.590 -9.971 1.00 48.97 91 HIS A C 1
ATOM 742 O O . HIS A 1 91 ? 14.754 -3.555 -10.623 1.00 48.97 91 HIS A O 1
ATOM 748 N N . PRO A 1 92 ? 16.065 -4.818 -9.299 1.00 45.91 92 PRO A N 1
ATOM 749 C CA . PRO A 1 92 ? 17.213 -3.954 -9.483 1.00 45.91 92 PRO A CA 1
ATOM 750 C C . PRO A 1 92 ? 17.675 -4.123 -10.931 1.00 45.91 92 PRO A C 1
ATOM 752 O O . PRO A 1 92 ? 18.197 -5.176 -11.307 1.00 45.91 92 PRO A O 1
ATOM 755 N N . VAL A 1 93 ? 17.469 -3.097 -11.759 1.00 48.66 93 VAL A N 1
ATOM 756 C CA . VAL A 1 93 ? 18.145 -3.013 -13.052 1.00 48.66 93 VAL A CA 1
ATOM 757 C C . VAL A 1 93 ? 19.632 -2.983 -12.729 1.00 48.66 93 VAL A C 1
ATOM 759 O O . VAL A 1 93 ? 20.147 -2.000 -12.196 1.00 48.66 93 VAL A O 1
ATOM 762 N N . ARG A 1 94 ? 20.331 -4.094 -12.987 1.00 45.59 94 ARG A N 1
ATOM 763 C CA . ARG A 1 94 ? 21.789 -4.086 -12.959 1.00 45.59 94 ARG A CA 1
ATOM 764 C C . ARG A 1 94 ? 22.210 -3.124 -14.059 1.00 45.59 94 ARG A C 1
ATOM 766 O O . ARG A 1 94 ? 22.020 -3.426 -15.233 1.00 45.59 94 ARG A O 1
ATOM 773 N N . LEU A 1 95 ? 22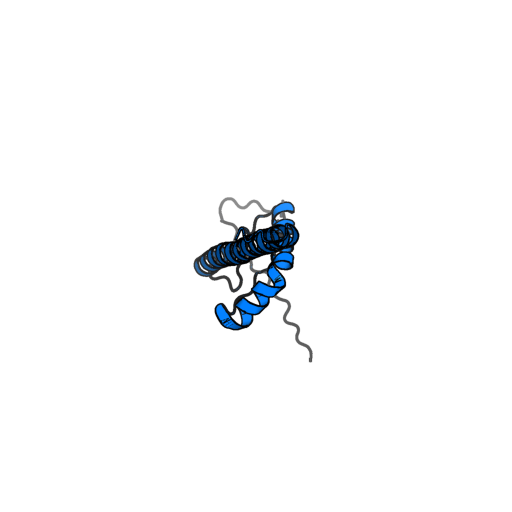.767 -1.976 -13.679 1.00 47.88 95 LEU A N 1
ATOM 774 C CA . LEU A 1 95 ? 23.632 -1.222 -14.575 1.00 47.88 95 LEU A CA 1
ATOM 775 C C . LEU A 1 95 ? 24.749 -2.185 -14.957 1.00 47.88 95 LEU A C 1
ATOM 777 O O . LEU A 1 95 ? 25.672 -2.413 -14.173 1.00 47.88 95 LEU A O 1
ATOM 781 N N . ILE A 1 96 ? 24.651 -2.797 -16.131 1.00 48.00 96 ILE A N 1
ATOM 782 C CA . ILE A 1 96 ? 25.853 -3.254 -16.803 1.00 48.00 96 ILE A CA 1
ATOM 783 C C . ILE A 1 96 ? 26.577 -1.947 -17.125 1.00 48.00 96 ILE A C 1
ATOM 785 O O . ILE A 1 96 ? 26.242 -1.247 -18.075 1.00 48.00 96 ILE A O 1
ATOM 789 N N . ASN A 1 97 ? 27.491 -1.544 -16.241 1.00 44.47 97 ASN A N 1
ATOM 790 C CA . ASN A 1 97 ? 28.520 -0.584 -16.594 1.00 44.47 97 ASN A CA 1
ATOM 791 C C . ASN A 1 97 ? 29.384 -1.293 -17.634 1.00 44.47 97 ASN A C 1
ATOM 793 O O . ASN A 1 97 ? 30.402 -1.893 -17.291 1.00 44.47 97 ASN A O 1
ATOM 797 N N . ASP A 1 98 ? 28.967 -1.248 -18.895 1.00 43.94 98 ASP A N 1
ATOM 798 C CA . ASP A 1 98 ? 29.869 -1.484 -20.007 1.00 43.94 98 ASP A CA 1
ATOM 799 C C . ASP A 1 98 ? 30.854 -0.314 -20.002 1.00 43.94 98 ASP A C 1
ATOM 801 O O . ASP A 1 98 ? 30.709 0.683 -20.705 1.00 43.94 98 ASP A O 1
ATOM 805 N N . THR A 1 99 ? 31.895 -0.413 -19.177 1.00 48.75 99 THR A N 1
ATOM 806 C CA . THR A 1 99 ? 33.048 0.499 -19.164 1.00 48.75 99 THR A CA 1
ATOM 807 C C . THR A 1 99 ? 33.876 0.417 -20.454 1.00 48.75 99 THR A C 1
ATOM 809 O O . THR A 1 99 ? 34.995 0.922 -20.507 1.00 48.75 99 THR A O 1
ATOM 812 N N . GLN A 1 100 ? 33.339 -0.185 -21.519 1.00 45.5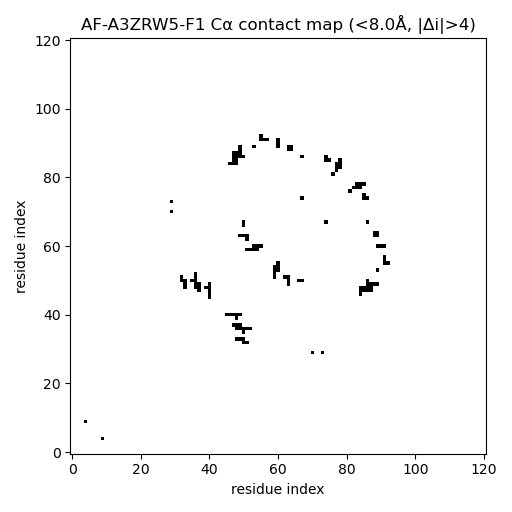3 100 GLN A N 1
ATOM 813 C CA . GLN A 1 100 ? 33.972 -0.316 -22.822 1.00 45.5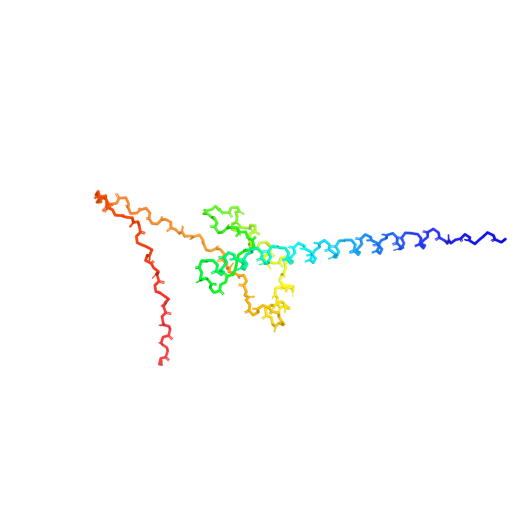3 100 GLN A CA 1
ATOM 814 C C . GLN A 1 100 ? 33.022 0.015 -23.979 1.00 45.53 100 GLN A C 1
ATOM 816 O O . GLN A 1 100 ? 32.948 -0.746 -24.931 1.00 45.53 100 GLN A O 1
ATOM 821 N N . PHE A 1 101 ? 32.332 1.156 -23.956 1.00 44.75 101 PHE A N 1
ATOM 822 C CA . PHE A 1 101 ? 32.091 1.911 -25.194 1.00 44.75 101 PHE A CA 1
ATOM 823 C C . PHE A 1 101 ? 31.608 3.329 -24.871 1.00 44.75 101 PHE A C 1
ATOM 825 O O . PHE A 1 101 ? 30.458 3.543 -24.500 1.00 44.75 101 PHE A O 1
ATOM 832 N N . THR A 1 102 ? 32.474 4.324 -25.044 1.00 45.41 102 THR A N 1
ATOM 833 C CA . THR A 1 102 ? 32.053 5.720 -25.217 1.00 45.41 102 THR A CA 1
ATOM 834 C C . THR A 1 102 ? 31.984 6.012 -26.715 1.00 45.41 102 THR A C 1
ATOM 836 O O . THR A 1 102 ? 33.021 6.279 -27.321 1.00 45.41 102 THR A O 1
ATOM 839 N N . PRO A 1 103 ? 30.801 6.015 -27.351 1.00 43.38 103 PRO A N 1
ATOM 840 C CA . PRO A 1 103 ? 30.596 6.815 -28.541 1.00 43.38 103 PRO A CA 1
ATOM 841 C C . PRO A 1 103 ? 30.112 8.214 -28.109 1.00 43.38 103 PRO A C 1
ATOM 843 O O . PRO A 1 103 ? 29.261 8.333 -27.220 1.00 43.38 103 PRO A O 1
ATOM 846 N N . PRO A 1 104 ? 30.637 9.303 -28.693 1.00 48.06 104 PRO A N 1
ATOM 847 C CA . PRO A 1 104 ? 30.147 10.636 -28.398 1.00 48.06 104 PRO A CA 1
ATOM 848 C C . PRO A 1 104 ? 28.780 10.796 -29.068 1.00 48.06 104 PRO A C 1
ATOM 850 O O . PRO A 1 104 ? 28.681 10.878 -30.288 1.00 48.06 104 PRO A O 1
ATOM 853 N N . GLY A 1 105 ? 27.726 10.833 -28.257 1.00 54.59 105 GLY A N 1
ATOM 854 C CA . GLY A 1 105 ? 26.375 11.148 -28.710 1.00 54.59 105 GLY A CA 1
ATOM 855 C C . GLY A 1 105 ? 25.565 9.932 -29.149 1.00 54.59 105 GLY A C 1
ATOM 856 O O . GLY A 1 105 ? 25.528 9.589 -30.323 1.00 54.59 105 GLY A O 1
ATOM 857 N N . ASN A 1 106 ? 24.861 9.315 -28.203 1.00 52.41 106 ASN A N 1
ATOM 858 C CA . ASN A 1 106 ? 23.485 8.856 -28.395 1.00 52.41 106 ASN A CA 1
ATOM 859 C C . ASN A 1 106 ? 22.927 8.362 -27.059 1.00 52.41 106 ASN A C 1
ATOM 861 O O . ASN A 1 106 ? 23.598 7.655 -26.312 1.00 52.41 106 ASN A O 1
ATOM 865 N N . TYR A 1 107 ? 21.705 8.787 -26.750 1.00 48.81 107 TYR A N 1
ATOM 866 C CA . TYR A 1 107 ? 20.988 8.442 -25.526 1.00 48.81 107 TYR A CA 1
ATOM 867 C C . TYR A 1 107 ? 20.870 6.920 -25.357 1.00 48.81 107 TYR A C 1
ATOM 869 O O . TYR A 1 107 ? 20.745 6.212 -26.362 1.00 48.81 107 TYR A O 1
ATOM 877 N N . PRO A 1 108 ? 20.882 6.408 -24.112 1.00 47.84 108 PRO A N 1
ATOM 878 C CA . PRO A 1 108 ? 20.753 4.981 -23.862 1.00 47.84 108 PRO A CA 1
ATOM 879 C C . PRO A 1 108 ? 19.436 4.471 -24.451 1.00 47.84 108 PRO A C 1
ATOM 881 O O . PRO A 1 108 ? 18.344 4.857 -24.032 1.00 47.84 108 PRO A O 1
ATOM 884 N N . ARG A 1 109 ? 19.552 3.606 -25.459 1.00 51.91 109 ARG A N 1
ATOM 885 C CA . ARG A 1 109 ? 18.435 2.849 -26.012 1.00 51.91 109 ARG A CA 1
ATOM 886 C C . ARG A 1 109 ? 18.039 1.810 -24.968 1.00 51.91 109 ARG A C 1
ATOM 888 O O . ARG A 1 109 ? 18.845 0.949 -24.632 1.00 51.91 109 ARG A O 1
ATOM 895 N N . LEU A 1 110 ? 16.817 1.907 -24.450 1.00 52.44 110 LEU A N 1
ATOM 896 C CA . LEU A 1 110 ? 16.239 0.913 -23.547 1.00 52.44 110 LEU A CA 1
ATOM 897 C C . LEU A 1 110 ? 16.055 -0.400 -24.317 1.00 52.44 110 LEU A C 1
ATOM 899 O O . LEU A 1 110 ? 15.057 -0.597 -25.008 1.00 52.44 110 LEU A O 1
ATOM 903 N N . GLU A 1 111 ? 17.043 -1.284 -24.247 1.00 45.66 111 GLU A N 1
ATOM 904 C CA . GLU A 1 111 ? 16.930 -2.627 -24.797 1.00 45.66 111 GLU A CA 1
ATOM 905 C C . GLU A 1 111 ? 16.159 -3.4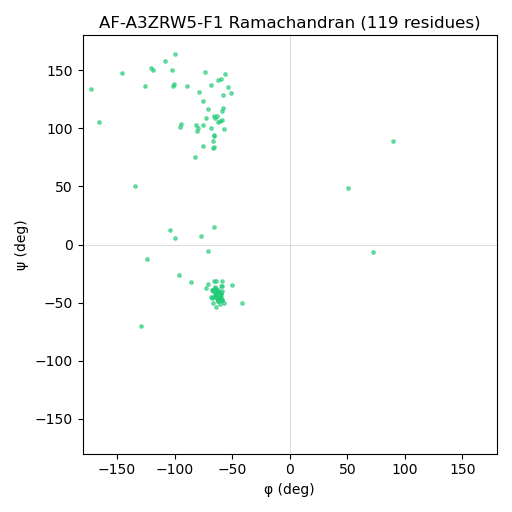86 -23.786 1.00 45.66 111 GLU A C 1
ATOM 907 O O . GLU A 1 111 ? 16.686 -3.931 -22.765 1.00 45.66 111 GLU A O 1
ATOM 912 N N . ARG A 1 112 ? 14.851 -3.644 -24.032 1.00 49.34 112 ARG A N 1
ATOM 913 C CA . ARG A 1 112 ? 13.984 -4.579 -23.306 1.00 49.34 112 ARG A CA 1
ATOM 914 C C . ARG A 1 112 ? 14.570 -5.978 -23.506 1.00 49.34 112 ARG A C 1
ATOM 916 O O . ARG A 1 112 ? 14.471 -6.530 -24.599 1.00 49.34 112 ARG A O 1
ATOM 923 N N . SER A 1 113 ? 15.184 -6.543 -22.469 1.00 49.38 113 SER A N 1
ATOM 924 C CA . SER A 1 113 ? 15.638 -7.932 -22.494 1.00 49.38 113 SER A CA 1
ATOM 925 C C . SER A 1 113 ? 14.433 -8.831 -22.770 1.00 49.38 113 SER A C 1
ATOM 927 O O . SER A 1 113 ? 13.440 -8.829 -22.042 1.00 49.38 113 SER A O 1
ATOM 929 N N . ALA A 1 114 ? 14.490 -9.535 -23.900 1.00 47.25 114 ALA A N 1
ATOM 930 C CA . ALA A 1 114 ? 13.452 -10.454 -24.324 1.00 47.25 114 ALA A CA 1
ATOM 931 C C . ALA A 1 114 ? 13.246 -11.533 -23.250 1.00 47.25 114 ALA A C 1
ATOM 933 O O . ALA A 1 114 ? 14.198 -12.174 -22.801 1.00 47.25 114 ALA A O 1
ATOM 934 N N . PHE A 1 115 ? 11.990 -11.727 -22.847 1.00 48.06 115 PHE A N 1
ATOM 935 C CA . PHE A 1 115 ? 11.575 -12.869 -22.040 1.00 48.06 115 PHE A CA 1
ATOM 936 C C . PHE A 1 115 ? 12.019 -14.171 -22.727 1.00 48.06 115 PHE A C 1
ATOM 938 O O . PHE A 1 115 ? 11.806 -14.306 -23.936 1.00 48.06 115 PHE A O 1
ATOM 945 N N . PRO A 1 116 ? 12.585 -15.154 -22.005 1.00 42.12 116 PRO A N 1
ATOM 946 C CA . PRO A 1 116 ? 12.810 -16.468 -22.582 1.00 42.12 116 PRO A CA 1
ATOM 947 C C . PRO A 1 116 ? 11.449 -17.106 -22.878 1.00 42.12 116 PRO A C 1
ATOM 949 O O . PRO A 1 116 ? 10.693 -17.456 -21.969 1.00 42.12 116 PRO A O 1
ATOM 952 N N . SER A 1 117 ? 11.127 -17.240 -24.165 1.00 50.47 117 SER A N 1
ATOM 953 C CA . SER A 1 117 ? 10.010 -18.046 -24.642 1.00 50.47 117 SER A CA 1
ATOM 954 C C . SER A 1 117 ? 10.274 -19.498 -24.257 1.00 50.47 117 SER A C 1
ATOM 956 O O . SER A 1 117 ? 11.133 -20.160 -24.838 1.00 50.47 117 SER A O 1
ATOM 958 N N . ASN A 1 118 ? 9.560 -19.995 -23.252 1.00 48.69 118 ASN A N 1
ATOM 959 C CA . ASN A 1 118 ? 9.593 -21.401 -22.884 1.00 48.69 118 ASN A CA 1
ATOM 960 C C . ASN A 1 118 ? 8.772 -22.195 -23.915 1.00 48.69 118 ASN A C 1
ATOM 962 O O . ASN A 1 118 ? 7.581 -22.421 -23.719 1.00 48.69 118 ASN A O 1
ATOM 966 N N . SER A 1 119 ? 9.389 -22.568 -25.038 1.00 46.94 119 SER A N 1
ATOM 967 C CA . SER A 1 119 ? 8.855 -23.583 -25.946 1.00 46.94 119 SER A CA 1
ATOM 968 C C . SER A 1 119 ? 9.171 -24.959 -25.361 1.00 46.94 119 SER A C 1
ATOM 970 O O . SER A 1 119 ? 10.303 -25.437 -25.451 1.00 46.94 119 SER A O 1
ATOM 972 N N . ARG A 1 120 ? 8.177 -25.574 -24.718 1.00 50.16 120 ARG A N 1
ATOM 973 C CA . ARG A 1 120 ? 8.150 -27.022 -24.507 1.00 50.16 120 ARG A CA 1
ATOM 974 C C . ARG A 1 120 ? 7.340 -27.631 -25.644 1.00 50.16 120 ARG A C 1
ATOM 976 O O . ARG A 1 120 ? 6.117 -27.511 -25.631 1.00 50.16 120 ARG A O 1
ATOM 983 N N . ASP A 1 121 ? 8.058 -28.226 -26.586 1.00 53.47 121 ASP A N 1
ATOM 984 C CA . ASP A 1 121 ? 7.616 -29.440 -27.275 1.00 53.47 121 ASP A CA 1
ATOM 985 C C . ASP A 1 121 ? 7.899 -30.649 -26.366 1.00 53.47 121 ASP A C 1
ATOM 987 O O . ASP A 1 121 ? 8.914 -30.602 -25.623 1.00 53.47 121 ASP A O 1
#

Radius of gyration: 23.19 Å; Cα contacts (8 Å, |Δi|>4): 74; chains: 1; bounding box: 64×41×68 Å

Mean predicted aligned error: 13.43 Å